Protein AF-A0A7C4WUA8-F1 (afdb_monomer)

Sequence (93 aa):
MKLEPADKELKSLITKLLTNYRLFFSKDGVLNSEGRKLFENIARIVLREHPERKEIISKVRKKPTIDNIIKVATIYVDEDEVYELLNSNYKEF

Nearest PDB structures (foldseek):
  1utu-assembly1_A  TM=2.932E-01  e=5.972E+00  Homo sapiens

Radius of gyration: 12.6 Å; Cα contacts (8 Å, |Δi|>4): 80; chains: 1; bounding box: 33×25×35 Å

Mean predicted aligned error: 4.25 Å

Foldseek 3Di:
DDDDPLLVVLLVLLLVCQLPVVVQADPQQAGDPVVVVSLVVNVVSCCVVPVVCVVLSVVCVVTVGNVSSLVVNCVSDPNVVSVCSNPDPDDDD

Structure (mmCIF, N/CA/C/O backbone):
data_AF-A0A7C4WUA8-F1
#
_entry.id   AF-A0A7C4WUA8-F1
#
loop_
_atom_site.group_PDB
_atom_site.id
_atom_site.type_symbol
_atom_site.label_atom_id
_atom_site.label_alt_id
_atom_site.label_comp_id
_atom_site.label_asym_id
_atom_site.label_entity_id
_atom_site.label_seq_id
_atom_site.pdbx_PDB_ins_code
_atom_site.Cartn_x
_atom_site.Cartn_y
_atom_site.Cartn_z
_atom_site.occupancy
_atom_site.B_iso_or_equiv
_atom_site.auth_seq_id
_atom_site.auth_comp_id
_atom_site.auth_asym_id
_atom_site.auth_atom_id
_atom_site.pdbx_PDB_model_num
ATOM 1 N N . MET A 1 1 ? 19.780 -10.562 -8.484 1.00 44.94 1 MET A N 1
ATOM 2 C CA . MET A 1 1 ? 19.119 -9.510 -9.286 1.00 44.94 1 MET A CA 1
ATOM 3 C C . MET A 1 1 ? 19.126 -8.228 -8.462 1.00 44.94 1 MET A C 1
ATOM 5 O O . MET A 1 1 ? 18.747 -8.291 -7.300 1.00 44.94 1 MET A O 1
ATOM 9 N N . LYS A 1 2 ? 19.671 -7.114 -8.968 1.00 55.00 2 LYS A N 1
ATOM 10 C CA . LYS A 1 2 ? 19.630 -5.831 -8.242 1.00 55.00 2 LYS A CA 1
ATOM 11 C C . LYS A 1 2 ? 18.242 -5.224 -8.470 1.00 55.00 2 LYS A C 1
ATOM 13 O O . LYS A 1 2 ? 17.853 -5.095 -9.620 1.00 55.00 2 LYS A O 1
ATOM 18 N N . LEU A 1 3 ? 17.511 -4.911 -7.400 1.00 61.66 3 LEU A N 1
ATOM 19 C CA . LEU A 1 3 ? 16.273 -4.129 -7.495 1.00 61.66 3 LEU A CA 1
ATOM 20 C C . LEU A 1 3 ? 16.614 -2.681 -7.859 1.00 61.66 3 LEU A C 1
ATOM 22 O O . LEU A 1 3 ? 17.564 -2.124 -7.287 1.00 61.66 3 LEU A O 1
ATOM 26 N N . GLU A 1 4 ? 15.832 -2.087 -8.759 1.00 82.00 4 GLU A N 1
ATOM 27 C CA . GLU A 1 4 ? 15.936 -0.668 -9.087 1.00 82.00 4 GLU A CA 1
ATOM 28 C C . GLU A 1 4 ? 15.625 0.194 -7.845 1.00 82.00 4 GLU A C 1
ATOM 30 O O . GLU A 1 4 ? 14.908 -0.248 -6.938 1.00 82.00 4 GLU A O 1
ATOM 35 N N . PRO A 1 5 ? 16.168 1.422 -7.738 1.00 83.06 5 PRO A N 1
ATOM 36 C CA . PRO A 1 5 ? 15.943 2.284 -6.576 1.00 83.06 5 PRO A CA 1
ATOM 37 C C . PRO A 1 5 ? 14.458 2.518 -6.260 1.00 83.06 5 PRO A C 1
ATOM 39 O O . PRO A 1 5 ? 14.080 2.504 -5.088 1.00 83.06 5 PRO A O 1
ATOM 42 N N . ALA A 1 6 ? 13.621 2.667 -7.292 1.00 86.44 6 ALA A N 1
ATOM 43 C CA . ALA A 1 6 ? 12.180 2.858 -7.144 1.00 86.44 6 ALA A CA 1
ATOM 44 C C . ALA A 1 6 ? 11.484 1.620 -6.555 1.00 86.44 6 ALA A C 1
ATOM 46 O O . ALA A 1 6 ? 10.642 1.763 -5.671 1.00 86.44 6 ALA A O 1
ATOM 47 N N . ASP A 1 7 ? 11.884 0.414 -6.965 1.00 86.50 7 ASP A N 1
ATOM 48 C CA . ASP A 1 7 ? 11.324 -0.838 -6.441 1.00 86.50 7 ASP A CA 1
ATOM 49 C C . ASP A 1 7 ? 11.677 -1.038 -4.966 1.00 86.50 7 ASP A C 1
ATOM 51 O O . ASP A 1 7 ? 10.846 -1.469 -4.166 1.00 86.50 7 ASP A O 1
ATOM 55 N N . LYS A 1 8 ? 12.906 -0.675 -4.573 1.00 90.25 8 LYS A N 1
ATOM 56 C CA . LYS A 1 8 ? 13.331 -0.710 -3.165 1.00 90.25 8 LYS A CA 1
ATOM 57 C C . LYS A 1 8 ? 12.537 0.269 -2.309 1.00 90.25 8 LYS A C 1
ATOM 59 O O . LYS A 1 8 ? 12.120 -0.085 -1.206 1.00 90.25 8 LYS A O 1
ATOM 64 N N . GLU A 1 9 ? 12.343 1.492 -2.799 1.00 93.81 9 GLU A N 1
ATOM 65 C CA . GLU A 1 9 ? 11.541 2.505 -2.111 1.00 93.81 9 GLU A CA 1
ATOM 66 C C . GLU A 1 9 ? 10.089 2.037 -1.966 1.00 93.81 9 GLU A C 1
ATOM 68 O O . GLU A 1 9 ? 9.522 2.080 -0.874 1.00 93.81 9 GLU A O 1
ATOM 73 N N . LEU A 1 10 ? 9.512 1.509 -3.044 1.00 94.38 10 LEU A N 1
ATOM 74 C CA . LEU A 1 10 ? 8.152 0.998 -3.067 1.00 94.38 10 LEU A CA 1
ATOM 75 C C . LEU A 1 10 ? 7.954 -0.162 -2.087 1.00 94.38 10 LEU A C 1
ATOM 77 O O . LEU A 1 10 ? 7.025 -0.117 -1.276 1.00 94.38 10 LEU A O 1
A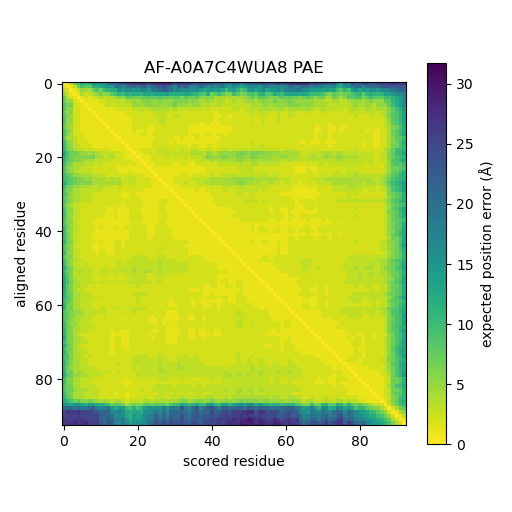TOM 81 N N . LYS A 1 11 ? 8.856 -1.152 -2.104 1.00 93.88 11 LYS A N 1
ATOM 82 C CA . LYS A 1 11 ? 8.845 -2.265 -1.148 1.00 93.88 11 LYS A CA 1
ATOM 83 C C . LYS A 1 11 ? 8.929 -1.748 0.289 1.00 93.88 11 LYS A C 1
ATOM 85 O O . LYS A 1 11 ? 8.097 -2.121 1.106 1.00 93.88 11 LYS A O 1
ATOM 90 N N . SER A 1 12 ? 9.838 -0.816 0.582 1.00 94.75 12 SER A N 1
ATOM 91 C CA . SER A 1 12 ? 9.977 -0.208 1.916 1.00 94.75 12 SER A CA 1
ATOM 92 C C . SER A 1 12 ? 8.691 0.477 2.404 1.00 94.75 12 SER A C 1
ATOM 94 O O . SER A 1 12 ? 8.270 0.287 3.549 1.00 94.75 12 SER A O 1
ATOM 96 N N . LEU A 1 13 ? 8.014 1.237 1.537 1.00 96.50 13 LEU A N 1
ATOM 97 C CA . LEU A 1 13 ? 6.754 1.900 1.885 1.00 96.50 13 LEU A CA 1
ATOM 98 C C . LEU A 1 13 ? 5.613 0.899 2.121 1.00 96.50 13 LEU A C 1
ATOM 100 O O . LEU A 1 13 ? 4.830 1.086 3.056 1.00 96.50 13 LEU A O 1
ATOM 104 N N . ILE A 1 14 ? 5.526 -0.157 1.306 1.00 96.00 14 ILE A N 1
ATOM 105 C CA . ILE A 1 14 ? 4.543 -1.239 1.466 1.00 96.00 14 ILE A CA 1
ATOM 106 C C . ILE A 1 14 ? 4.792 -1.986 2.779 1.00 96.00 14 ILE A C 1
ATOM 108 O O . ILE A 1 14 ? 3.871 -2.119 3.583 1.00 96.00 14 ILE A O 1
ATOM 112 N N . THR A 1 15 ? 6.036 -2.389 3.044 1.00 95.19 15 THR A N 1
ATOM 113 C CA . THR A 1 15 ? 6.458 -3.006 4.307 1.00 95.19 15 THR A CA 1
ATOM 114 C C . THR A 1 15 ? 6.048 -2.139 5.493 1.00 95.19 15 THR A C 1
ATOM 116 O O . THR A 1 15 ? 5.337 -2.607 6.378 1.00 95.19 15 THR A O 1
ATOM 119 N N . LYS A 1 16 ? 6.386 -0.842 5.479 1.00 95.00 16 LYS A N 1
ATOM 120 C CA . LYS A 1 16 ? 6.006 0.095 6.546 1.00 95.00 16 LYS A CA 1
ATOM 121 C C . LYS A 1 16 ? 4.495 0.131 6.785 1.00 95.00 16 LYS A C 1
ATOM 123 O O . LYS A 1 16 ? 4.071 0.133 7.944 1.00 95.00 16 LYS A O 1
ATOM 128 N N . LEU A 1 17 ? 3.704 0.183 5.711 1.00 95.31 17 LEU A N 1
ATOM 129 C CA . LEU A 1 17 ? 2.244 0.247 5.773 1.00 95.31 17 LEU A CA 1
ATOM 130 C C . LEU A 1 17 ? 1.638 -1.023 6.390 1.00 95.31 17 LEU A C 1
ATOM 132 O O . LEU A 1 17 ? 0.711 -0.918 7.191 1.00 95.31 17 LEU A O 1
ATOM 136 N N . LEU A 1 18 ? 2.156 -2.198 6.023 1.00 94.75 18 LEU A N 1
ATOM 137 C CA . LEU A 1 18 ? 1.622 -3.497 6.441 1.00 94.75 18 LEU A CA 1
ATOM 138 C C . LEU A 1 18 ? 2.089 -3.910 7.843 1.00 94.75 18 LEU A C 1
ATOM 140 O O . LEU A 1 18 ? 1.255 -4.278 8.665 1.00 94.75 18 LEU A O 1
ATOM 144 N N . THR A 1 19 ? 3.379 -3.759 8.161 1.00 92.06 19 THR A N 1
ATOM 145 C CA . THR A 1 19 ? 3.933 -4.071 9.494 1.00 92.06 19 THR A CA 1
ATOM 146 C C . THR A 1 19 ? 3.228 -3.296 10.604 1.00 92.06 19 THR A C 1
ATOM 148 O O . THR A 1 19 ? 3.001 -3.812 11.693 1.00 92.06 19 THR A O 1
ATOM 151 N N . ASN A 1 20 ? 2.840 -2.051 10.324 1.00 88.00 20 ASN A N 1
ATOM 152 C CA . ASN A 1 20 ? 2.176 -1.174 11.283 1.00 88.00 20 ASN A CA 1
ATOM 153 C C . ASN A 1 20 ? 0.706 -0.947 10.916 1.00 88.00 20 AS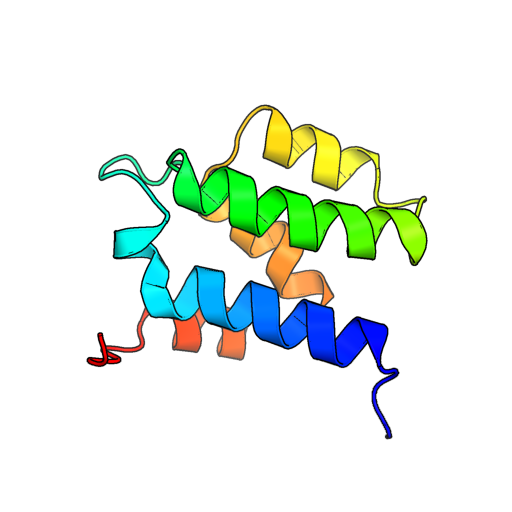N A C 1
ATOM 155 O O . ASN A 1 20 ? 0.185 0.149 11.130 1.00 88.00 20 ASN A O 1
ATOM 159 N N . TYR A 1 21 ? 0.012 -1.939 10.345 1.00 89.44 21 TYR A N 1
ATOM 160 C CA . TYR A 1 21 ? -1.335 -1.705 9.809 1.00 89.44 21 TYR A CA 1
ATOM 161 C C . TYR A 1 21 ? -2.303 -1.138 10.866 1.00 89.44 21 TYR A C 1
ATOM 163 O O . TYR A 1 21 ? -3.123 -0.280 10.559 1.00 89.44 21 TYR A O 1
ATOM 171 N N . ARG A 1 22 ? -2.167 -1.504 12.147 1.00 90.25 22 ARG A N 1
ATOM 172 C CA . ARG A 1 22 ? -3.002 -0.939 13.228 1.00 90.25 22 ARG A CA 1
ATOM 173 C C . ARG A 1 22 ? -2.844 0.579 13.412 1.00 90.25 22 ARG A C 1
ATOM 175 O O . ARG A 1 22 ? -3.750 1.210 13.943 1.00 90.25 22 ARG A O 1
ATOM 182 N N . LEU A 1 23 ? -1.719 1.160 12.984 1.00 93.38 23 LEU A N 1
ATOM 183 C CA . LEU A 1 23 ? -1.476 2.607 12.990 1.00 93.38 23 LEU A CA 1
ATOM 184 C C . LEU A 1 23 ? -2.091 3.302 11.769 1.00 93.38 23 LEU A C 1
ATOM 186 O O . LEU A 1 23 ? -2.488 4.462 11.853 1.00 93.38 23 LEU A O 1
ATOM 190 N N . PHE A 1 24 ? -2.155 2.614 10.630 1.00 96.31 24 PHE A N 1
ATOM 191 C CA . PHE A 1 24 ? -2.537 3.200 9.342 1.00 96.31 24 PHE A CA 1
ATOM 192 C C . PHE A 1 24 ? -3.970 2.882 8.912 1.00 96.31 24 PHE A C 1
ATOM 194 O O . PHE A 1 24 ? -4.507 3.544 8.022 1.00 96.31 24 PHE A O 1
ATOM 201 N N . PHE A 1 25 ? -4.607 1.906 9.551 1.00 95.88 25 PHE A N 1
ATOM 202 C CA . PHE A 1 25 ? -5.974 1.489 9.284 1.00 95.88 25 PHE A CA 1
ATOM 203 C C . PHE A 1 25 ? -6.866 1.766 10.496 1.00 95.88 25 PHE A C 1
ATOM 205 O O . PHE A 1 25 ? -6.442 1.688 11.648 1.00 95.88 25 PHE A O 1
ATOM 212 N N . SER A 1 26 ? -8.123 2.113 10.235 1.00 95.25 26 SER A N 1
ATOM 213 C CA . SER A 1 26 ? -9.164 2.148 11.256 1.00 95.25 26 SER A CA 1
ATOM 214 C C . SER A 1 26 ? -9.488 0.734 11.744 1.00 95.25 26 SER A C 1
ATOM 216 O O . SER A 1 26 ? -9.103 -0.265 11.131 1.00 95.25 26 SER A O 1
ATOM 218 N N . LYS A 1 27 ? -10.270 0.645 12.825 1.00 92.38 27 LYS A N 1
ATOM 219 C CA . LYS A 1 27 ? -10.810 -0.633 13.318 1.00 92.38 27 LYS A CA 1
ATOM 220 C C . LYS A 1 27 ? -11.643 -1.375 12.263 1.00 92.38 27 LYS A C 1
ATOM 222 O O . LYS A 1 27 ? -11.702 -2.596 12.307 1.00 92.38 27 LYS A O 1
ATOM 227 N N . ASP A 1 28 ? -12.211 -0.651 11.300 1.00 94.06 28 ASP A N 1
ATOM 228 C CA . ASP A 1 28 ? -13.004 -1.204 10.193 1.00 94.06 28 ASP A CA 1
ATOM 229 C C . ASP A 1 28 ? -12.143 -1.658 8.998 1.00 94.06 28 ASP A C 1
ATOM 231 O O . ASP A 1 28 ? -12.669 -1.986 7.935 1.00 94.06 28 ASP A O 1
ATOM 235 N N . GLY A 1 29 ? -10.811 -1.634 9.127 1.00 94.19 29 GLY A N 1
ATOM 236 C CA . GLY A 1 29 ? -9.895 -2.098 8.084 1.00 94.19 29 GLY A CA 1
ATOM 237 C C . GLY A 1 29 ? -9.780 -1.153 6.885 1.00 94.19 29 GLY A C 1
ATOM 238 O O . GLY A 1 29 ? -9.455 -1.598 5.785 1.00 94.19 29 GLY A O 1
ATOM 239 N N . VAL A 1 30 ? -10.033 0.147 7.072 1.00 97.75 30 VAL A N 1
ATOM 240 C CA . VAL A 1 30 ? -9.919 1.191 6.034 1.00 97.75 30 VAL A CA 1
ATOM 241 C C . VAL A 1 30 ? -8.776 2.144 6.376 1.00 97.75 30 VAL A C 1
ATOM 243 O O . VAL A 1 30 ? -8.635 2.518 7.536 1.00 97.75 30 VAL A O 1
ATOM 246 N N . LEU A 1 31 ? -7.980 2.587 5.395 1.00 98.00 31 LEU A N 1
ATOM 247 C CA . LEU A 1 31 ? -6.914 3.564 5.646 1.00 98.00 31 LEU A CA 1
ATOM 248 C C . LEU A 1 31 ? -7.454 4.826 6.337 1.00 98.00 31 LEU A C 1
ATOM 250 O O . LEU A 1 31 ? -8.373 5.491 5.837 1.00 98.00 31 LEU A O 1
ATOM 254 N N . ASN A 1 32 ? -6.815 5.183 7.449 1.00 97.62 32 ASN A N 1
ATOM 255 C CA . ASN A 1 32 ? -7.015 6.457 8.127 1.00 97.62 32 ASN A CA 1
ATOM 256 C C . ASN A 1 32 ? -6.247 7.585 7.407 1.00 97.62 32 ASN A C 1
ATOM 258 O O . ASN A 1 32 ? -5.703 7.397 6.316 1.00 97.62 32 ASN A O 1
ATOM 262 N N . SER A 1 33 ? -6.214 8.784 7.989 1.00 97.38 33 SER A N 1
ATOM 263 C CA . SER A 1 33 ? -5.527 9.938 7.398 1.00 97.38 33 SER A CA 1
ATOM 264 C C . SER A 1 33 ? -4.030 9.700 7.166 1.00 97.38 33 SER A C 1
ATOM 266 O O . SER A 1 33 ? -3.527 10.037 6.096 1.00 97.38 33 SER A O 1
ATOM 268 N N . GLU A 1 34 ? -3.327 9.084 8.118 1.00 96.88 34 GLU A N 1
ATOM 269 C CA . GLU A 1 34 ? -1.893 8.793 7.992 1.00 96.88 34 GLU A CA 1
ATOM 270 C C . GLU A 1 34 ? -1.633 7.664 6.993 1.00 96.88 34 GLU A C 1
ATOM 272 O O . GLU A 1 34 ? -0.745 7.774 6.146 1.00 96.88 34 GLU A O 1
ATOM 277 N N . GLY A 1 35 ? -2.467 6.623 7.011 1.00 97.50 35 GLY A N 1
ATOM 278 C CA . GLY A 1 35 ? -2.412 5.543 6.032 1.00 97.50 35 GLY A CA 1
ATOM 279 C C . GLY A 1 35 ? -2.634 6.043 4.607 1.00 97.50 35 GLY A C 1
ATOM 280 O O . GLY A 1 35 ? -1.915 5.644 3.694 1.00 97.50 35 GLY A O 1
ATOM 281 N N . ARG A 1 36 ? -3.570 6.981 4.404 1.00 98.00 36 ARG A N 1
ATOM 282 C CA . ARG A 1 36 ? -3.807 7.618 3.098 1.00 98.00 36 ARG A CA 1
ATOM 283 C C . ARG A 1 36 ? -2.605 8.427 2.628 1.00 98.00 36 ARG A C 1
ATOM 285 O O . ARG A 1 36 ? -2.240 8.309 1.465 1.00 98.00 36 ARG A O 1
ATOM 292 N N . LYS A 1 37 ? -1.958 9.199 3.507 1.00 98.06 37 LYS A N 1
ATOM 293 C CA . LYS A 1 37 ? -0.724 9.926 3.156 1.00 98.06 37 LYS A CA 1
ATOM 294 C C . LYS A 1 37 ? 0.378 8.965 2.705 1.00 98.06 37 LYS A C 1
ATOM 296 O O . LYS A 1 37 ? 1.015 9.207 1.683 1.00 98.06 37 LYS A O 1
ATOM 301 N N . LEU A 1 38 ? 0.573 7.866 3.437 1.00 97.75 38 LEU A N 1
ATOM 302 C CA . LEU A 1 38 ? 1.562 6.848 3.084 1.00 97.75 38 LEU A CA 1
ATOM 303 C C . LEU A 1 38 ? 1.221 6.169 1.748 1.00 97.75 38 LEU A C 1
ATOM 305 O O . LEU A 1 38 ? 2.088 6.034 0.885 1.00 97.75 38 LEU A O 1
ATOM 309 N N . PHE A 1 39 ? -0.050 5.821 1.538 1.00 98.06 39 PHE A N 1
ATOM 310 C CA . PHE A 1 39 ? -0.517 5.250 0.279 1.00 98.06 39 PHE A CA 1
ATOM 311 C C . PHE A 1 39 ? -0.366 6.212 -0.906 1.00 98.06 39 PHE A C 1
ATOM 313 O O . PHE A 1 39 ? -0.048 5.767 -2.001 1.00 98.06 39 PHE A O 1
ATOM 320 N N . GLU A 1 40 ? -0.528 7.523 -0.726 1.00 98.19 40 GLU A N 1
ATOM 321 C CA . GLU A 1 40 ? -0.305 8.481 -1.815 1.00 98.19 40 GLU A CA 1
ATOM 322 C C . GLU A 1 40 ? 1.165 8.548 -2.259 1.00 98.19 40 GLU A C 1
ATOM 324 O O . GLU A 1 40 ? 1.438 8.748 -3.444 1.00 98.19 40 GLU A O 1
ATOM 329 N N . ASN A 1 41 ? 2.120 8.305 -1.355 1.00 97.94 41 ASN A N 1
ATOM 330 C CA . ASN A 1 41 ? 3.530 8.171 -1.734 1.00 97.94 41 ASN A CA 1
ATOM 331 C C . ASN A 1 41 ? 3.769 6.897 -2.558 1.00 97.94 41 ASN A C 1
ATOM 333 O O . ASN A 1 41 ? 4.406 6.967 -3.607 1.00 97.94 41 ASN A O 1
ATOM 337 N N . ILE A 1 42 ? 3.177 5.771 -2.141 1.00 97.38 42 ILE A N 1
ATOM 338 C CA . ILE A 1 42 ? 3.170 4.512 -2.906 1.00 97.38 42 ILE A CA 1
ATOM 339 C C . ILE A 1 42 ? 2.567 4.749 -4.296 1.00 97.38 42 ILE A C 1
ATOM 341 O O . ILE A 1 42 ? 3.205 4.484 -5.310 1.00 97.38 42 ILE A O 1
ATOM 345 N N . ALA A 1 43 ? 1.365 5.323 -4.355 1.00 97.50 43 ALA A N 1
ATOM 346 C CA . ALA A 1 43 ? 0.650 5.607 -5.590 1.00 97.50 43 ALA A CA 1
ATOM 347 C C . ALA A 1 43 ? 1.450 6.517 -6.529 1.00 97.50 43 ALA A C 1
ATOM 349 O O . ALA A 1 43 ? 1.432 6.304 -7.738 1.00 97.50 43 ALA A O 1
ATOM 350 N N . ARG A 1 44 ? 2.167 7.518 -6.004 1.00 97.56 44 ARG A N 1
ATOM 351 C CA . ARG A 1 44 ? 3.012 8.401 -6.820 1.00 97.56 44 ARG A CA 1
ATOM 352 C C . ARG A 1 44 ? 4.125 7.625 -7.521 1.00 97.56 44 ARG A C 1
ATOM 354 O O . ARG A 1 44 ? 4.329 7.846 -8.710 1.00 97.56 44 ARG A O 1
ATOM 361 N N . ILE A 1 45 ? 4.813 6.732 -6.809 1.00 96.50 45 ILE A N 1
ATOM 362 C CA . ILE A 1 45 ? 5.880 5.902 -7.387 1.00 96.50 45 ILE A CA 1
ATOM 363 C C . ILE A 1 45 ? 5.275 4.933 -8.400 1.00 96.50 45 ILE A C 1
ATOM 365 O O . ILE A 1 45 ? 5.691 4.921 -9.553 1.00 96.50 45 ILE A O 1
ATOM 369 N N . VAL A 1 46 ? 4.219 4.210 -8.011 1.00 95.81 46 VAL A N 1
ATOM 370 C CA . VAL A 1 46 ? 3.529 3.259 -8.892 1.00 95.81 46 VAL A CA 1
ATOM 371 C C . VAL A 1 46 ? 3.094 3.920 -10.196 1.00 95.81 46 VAL A C 1
ATOM 373 O O . VAL A 1 46 ? 3.358 3.380 -11.255 1.00 95.81 46 VAL A O 1
ATOM 376 N N . LEU A 1 47 ? 2.458 5.091 -10.159 1.00 96.19 47 LEU A N 1
ATOM 377 C CA . LEU A 1 47 ? 1.969 5.745 -11.378 1.00 96.19 47 LEU A CA 1
ATOM 378 C C . LEU A 1 47 ? 3.075 6.381 -12.224 1.00 96.19 47 LEU A C 1
ATOM 380 O O . LEU A 1 47 ? 2.851 6.615 -13.410 1.00 96.19 47 LEU A O 1
ATOM 384 N N . ARG A 1 48 ? 4.228 6.692 -11.622 1.00 95.69 48 ARG A N 1
ATOM 385 C CA . ARG A 1 48 ? 5.397 7.212 -12.336 1.00 95.69 48 ARG A CA 1
ATOM 386 C C . ARG A 1 48 ? 6.099 6.102 -13.113 1.00 95.69 48 ARG A C 1
ATOM 388 O O . ARG A 1 48 ? 6.390 6.302 -14.284 1.00 95.69 48 ARG A O 1
ATOM 395 N N . GLU A 1 49 ? 6.331 4.959 -12.470 1.00 93.81 49 GLU A N 1
ATOM 396 C CA . GLU A 1 49 ? 7.032 3.819 -13.081 1.00 93.81 49 GLU A CA 1
ATOM 397 C C . GLU A 1 49 ? 6.098 2.938 -13.929 1.00 93.81 49 GLU A C 1
ATOM 399 O O . GLU A 1 49 ? 6.504 2.372 -14.937 1.00 93.81 49 GLU A O 1
ATOM 404 N N . HIS A 1 50 ? 4.829 2.841 -13.527 1.00 93.94 50 HIS A N 1
ATOM 405 C CA . HIS A 1 50 ? 3.823 1.934 -14.082 1.00 93.94 50 HIS A CA 1
ATOM 406 C C . HIS A 1 50 ? 2.481 2.655 -14.307 1.00 93.94 50 HIS A C 1
ATOM 408 O O . HIS A 1 50 ? 1.489 2.387 -13.608 1.00 93.94 50 HIS A O 1
ATOM 414 N N . PRO A 1 51 ? 2.403 3.602 -15.261 1.00 95.69 51 PRO A N 1
ATOM 415 C CA . PRO A 1 51 ? 1.181 4.360 -15.532 1.00 95.69 51 PRO A CA 1
ATOM 416 C C . PRO A 1 51 ? -0.018 3.471 -15.911 1.00 95.69 51 PRO A C 1
ATOM 418 O O . PRO A 1 51 ? -1.166 3.849 -15.659 1.00 95.69 51 PRO A O 1
ATOM 421 N N . GLU A 1 52 ? 0.215 2.268 -16.443 1.00 96.31 52 GLU A N 1
ATOM 422 C CA . GLU A 1 52 ? -0.806 1.255 -16.730 1.00 96.31 52 GLU A CA 1
ATOM 423 C C . GLU A 1 52 ? -1.570 0.797 -15.475 1.00 96.31 52 GLU A C 1
ATOM 425 O O . GLU A 1 52 ? -2.727 0.385 -15.554 1.00 96.31 52 GLU A O 1
ATOM 430 N N . ARG A 1 53 ? -0.983 0.958 -14.282 1.00 95.94 53 ARG A N 1
ATOM 431 C CA . ARG A 1 53 ? -1.603 0.606 -12.992 1.00 95.94 53 ARG A CA 1
ATOM 432 C C . ARG A 1 53 ? -2.544 1.689 -12.455 1.00 95.94 53 ARG A C 1
ATOM 434 O O . ARG A 1 53 ? -3.063 1.581 -11.340 1.00 95.94 53 ARG A O 1
ATOM 441 N N . LYS A 1 54 ? -2.837 2.730 -13.239 1.00 97.25 54 LYS A N 1
ATOM 442 C CA . LYS A 1 54 ? -3.769 3.808 -12.867 1.00 97.25 54 LYS A CA 1
ATOM 443 C C . LYS A 1 54 ? -5.126 3.309 -12.391 1.00 97.25 54 LYS A C 1
ATOM 445 O O . LYS A 1 54 ? -5.688 3.875 -11.447 1.00 97.25 54 LYS A O 1
ATOM 450 N N . GLU A 1 55 ? -5.659 2.269 -13.022 1.00 96.88 55 GLU A N 1
ATOM 451 C CA . GLU A 1 55 ? -6.980 1.754 -12.677 1.00 96.88 55 GLU A CA 1
ATOM 452 C C . GLU A 1 55 ? -7.002 1.143 -11.270 1.00 96.88 55 GLU A C 1
ATOM 454 O O . GLU A 1 55 ? -7.871 1.495 -10.467 1.00 96.88 55 GLU A O 1
ATOM 459 N N . ILE A 1 56 ? -6.025 0.292 -10.932 1.00 96.38 56 ILE A N 1
ATOM 460 C CA . ILE A 1 56 ? -5.960 -0.334 -9.606 1.00 96.38 56 ILE A CA 1
ATOM 461 C C . ILE A 1 56 ? -5.721 0.712 -8.513 1.00 96.38 56 ILE A C 1
ATOM 463 O O . ILE A 1 56 ? -6.452 0.728 -7.525 1.00 96.38 56 ILE A O 1
ATOM 467 N N . ILE A 1 57 ? -4.818 1.673 -8.728 1.00 97.75 57 ILE A N 1
ATOM 468 C CA . ILE A 1 57 ? -4.586 2.770 -7.775 1.00 97.75 57 ILE A CA 1
ATOM 469 C C . ILE A 1 57 ? -5.859 3.601 -7.562 1.00 97.75 57 ILE A C 1
ATOM 471 O O . ILE A 1 57 ? -6.207 3.938 -6.429 1.00 97.75 57 ILE A O 1
ATOM 475 N N . SER A 1 58 ? -6.607 3.890 -8.629 1.00 97.75 58 SER A N 1
ATOM 476 C CA . SER A 1 58 ? -7.873 4.629 -8.532 1.00 97.75 58 SER A CA 1
ATOM 477 C C . SER A 1 58 ? -8.942 3.854 -7.757 1.00 97.75 58 SER A C 1
ATOM 479 O O . SER A 1 58 ? -9.702 4.456 -6.995 1.00 97.75 58 SER A O 1
ATOM 481 N N . LYS A 1 59 ? -8.994 2.525 -7.914 1.00 97.19 59 LYS A N 1
ATOM 482 C CA . LYS A 1 59 ? -9.886 1.653 -7.134 1.00 97.19 59 LYS A CA 1
ATOM 483 C C . LYS A 1 59 ? -9.548 1.712 -5.644 1.00 97.19 59 LYS A C 1
ATOM 485 O O . LYS A 1 59 ? -10.455 1.915 -4.836 1.00 97.19 59 LYS A O 1
ATOM 490 N N . VAL A 1 60 ? -8.266 1.626 -5.283 1.00 97.50 60 VAL A N 1
ATOM 491 C CA . VAL A 1 60 ? -7.835 1.720 -3.879 1.00 97.50 60 VAL A CA 1
ATOM 492 C C . VAL A 1 60 ? -8.127 3.101 -3.292 1.00 97.50 60 VAL A C 1
ATOM 494 O O . VAL A 1 60 ? -8.684 3.179 -2.205 1.00 97.50 60 VAL A O 1
ATOM 497 N N . ARG A 1 61 ? -7.868 4.202 -4.013 1.00 97.44 61 ARG A N 1
ATOM 498 C CA . ARG A 1 61 ? -8.200 5.561 -3.530 1.00 97.44 61 ARG A CA 1
ATOM 499 C C . ARG A 1 61 ? -9.676 5.717 -3.154 1.00 97.44 61 ARG A C 1
ATOM 501 O O . ARG A 1 61 ? -9.994 6.343 -2.141 1.00 97.44 61 ARG A O 1
ATOM 508 N N . LYS A 1 62 ? -10.572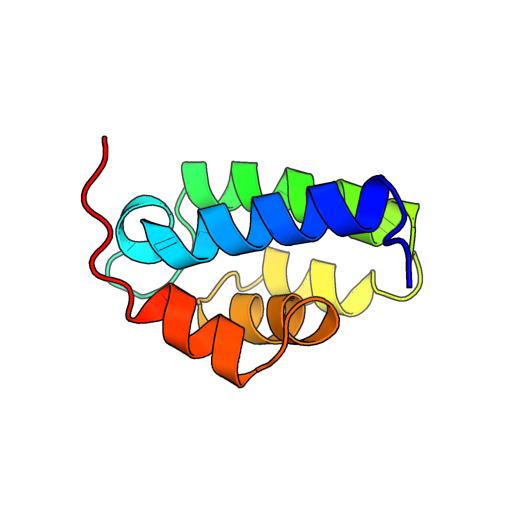 5.135 -3.961 1.00 97.62 62 LYS A N 1
ATOM 509 C CA . LYS A 1 62 ? -12.023 5.142 -3.717 1.00 97.62 62 LYS A CA 1
ATOM 510 C C . LYS A 1 62 ? -12.418 4.238 -2.548 1.00 97.62 62 LYS A C 1
ATOM 512 O O . LYS A 1 62 ? -13.289 4.610 -1.768 1.00 97.62 62 LYS A O 1
ATOM 517 N N . LYS A 1 63 ? -11.785 3.068 -2.421 1.00 97.56 63 LYS A N 1
ATOM 518 C CA . LYS A 1 63 ? -12.067 2.075 -1.375 1.00 97.56 63 LYS A CA 1
ATOM 519 C C . LYS A 1 63 ? -10.755 1.548 -0.772 1.00 97.56 63 LYS A C 1
ATOM 521 O O . LYS A 1 63 ? -10.301 0.473 -1.169 1.00 97.56 63 LYS A O 1
ATOM 526 N N . PRO A 1 64 ? -10.137 2.273 0.175 1.00 97.31 64 PRO A N 1
ATOM 527 C CA . PRO A 1 64 ? -8.808 1.936 0.678 1.00 97.31 64 PRO A CA 1
ATOM 528 C C . PRO A 1 64 ? -8.890 0.931 1.829 1.00 97.31 64 PRO A C 1
ATOM 530 O O . PRO A 1 64 ? -8.480 1.216 2.951 1.00 97.31 64 PRO A O 1
ATOM 533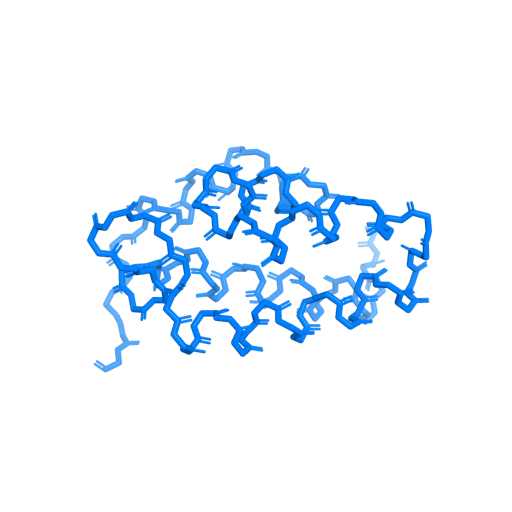 N N . THR A 1 65 ? -9.493 -0.226 1.567 1.00 97.56 65 THR A N 1
ATOM 534 C CA . THR A 1 65 ? -9.559 -1.331 2.527 1.00 97.56 65 THR A CA 1
ATOM 535 C C . THR A 1 65 ? -8.249 -2.104 2.548 1.00 97.56 65 THR A C 1
ATOM 537 O O . THR A 1 65 ? -7.520 -2.112 1.554 1.00 97.56 65 THR A O 1
ATOM 540 N N . ILE A 1 66 ? -7.977 -2.803 3.647 1.00 95.44 66 ILE A N 1
ATOM 541 C CA . ILE A 1 66 ? -6.811 -3.684 3.777 1.00 95.44 66 ILE A CA 1
ATOM 542 C C . ILE A 1 66 ? -6.726 -4.696 2.627 1.00 95.44 66 ILE A C 1
ATOM 544 O O . ILE A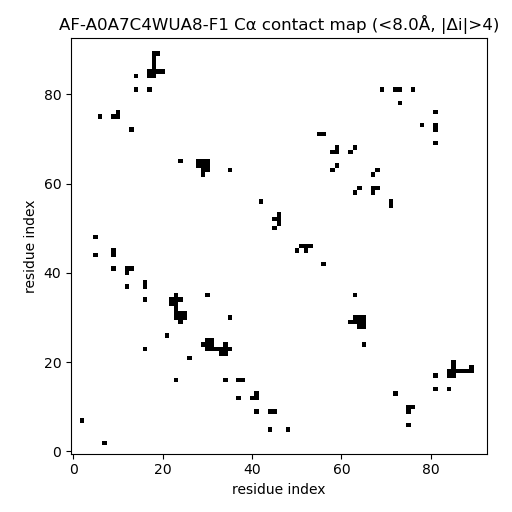 1 66 ? -5.679 -4.799 1.999 1.00 95.44 66 ILE A O 1
ATOM 548 N N . ASP A 1 67 ? -7.846 -5.299 2.220 1.00 95.56 67 ASP A N 1
ATOM 549 C CA . ASP A 1 67 ? -7.888 -6.228 1.080 1.00 95.56 67 ASP A CA 1
ATOM 550 C C . ASP A 1 67 ? -7.454 -5.578 -0.239 1.00 95.56 67 ASP A C 1
ATOM 552 O O . ASP A 1 67 ? -6.780 -6.184 -1.069 1.00 95.56 67 ASP A O 1
ATOM 556 N N . ASN A 1 68 ? -7.853 -4.324 -0.462 1.00 97.25 68 ASN A N 1
ATOM 557 C CA . ASN A 1 68 ? -7.493 -3.590 -1.669 1.00 97.25 68 ASN A CA 1
ATOM 558 C C . ASN A 1 68 ? -6.029 -3.134 -1.639 1.00 97.25 68 ASN A C 1
ATOM 560 O O . ASN A 1 68 ? -5.407 -3.038 -2.694 1.00 97.25 68 ASN A O 1
ATOM 564 N N . ILE A 1 69 ? -5.477 -2.889 -0.450 1.00 97.12 69 ILE A N 1
ATOM 565 C CA . ILE A 1 69 ? -4.052 -2.615 -0.263 1.00 97.12 69 ILE A CA 1
ATOM 566 C C . ILE A 1 69 ? -3.221 -3.879 -0.494 1.00 97.12 69 ILE A C 1
ATOM 568 O O . ILE A 1 69 ? -2.237 -3.803 -1.225 1.00 97.12 69 ILE A O 1
ATOM 572 N N . ILE A 1 70 ? -3.644 -5.035 0.030 1.00 95.94 70 ILE A N 1
ATOM 573 C CA . ILE A 1 70 ? -2.994 -6.335 -0.203 1.00 95.94 70 ILE A CA 1
ATOM 574 C C . ILE A 1 70 ? -2.884 -6.609 -1.705 1.00 95.94 70 ILE A C 1
ATOM 576 O O . ILE A 1 70 ? -1.795 -6.888 -2.185 1.00 95.94 70 ILE A O 1
ATOM 580 N N . LYS A 1 71 ? -3.958 -6.398 -2.476 1.00 95.38 71 LYS A N 1
ATOM 581 C CA . LYS A 1 71 ? -3.936 -6.565 -3.944 1.00 95.38 71 LYS A CA 1
ATOM 582 C C . LYS A 1 71 ? -2.908 -5.698 -4.670 1.00 95.38 71 LYS A C 1
ATOM 584 O O . LYS A 1 71 ? -2.493 -6.054 -5.765 1.00 95.38 71 LYS A O 1
ATOM 589 N N . VAL A 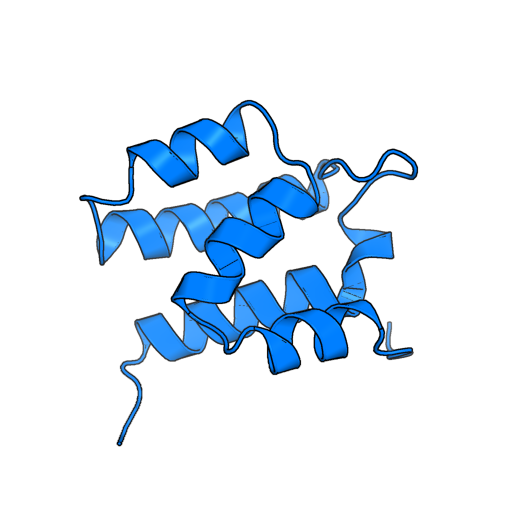1 72 ? -2.558 -4.530 -4.127 1.00 95.06 72 VAL A N 1
ATOM 590 C CA . VAL A 1 72 ? -1.480 -3.695 -4.681 1.00 95.06 72 VAL A CA 1
ATOM 591 C C . VAL A 1 72 ? -0.124 -4.193 -4.191 1.00 95.06 72 VAL A C 1
ATOM 593 O O . VAL A 1 72 ? 0.819 -4.242 -4.976 1.00 95.06 72 VAL A O 1
ATOM 596 N N . ALA A 1 73 ? -0.027 -4.568 -2.915 1.00 95.19 73 ALA A N 1
ATOM 597 C CA . ALA A 1 73 ? 1.199 -5.055 -2.298 1.00 95.19 73 ALA A CA 1
ATOM 598 C C . ALA A 1 73 ? 1.722 -6.332 -2.969 1.00 95.19 73 ALA A C 1
ATOM 600 O O . ALA A 1 73 ? 2.905 -6.391 -3.292 1.00 95.19 73 ALA A O 1
ATOM 601 N N . THR A 1 74 ? 0.840 -7.288 -3.275 1.00 95.44 74 THR A N 1
ATOM 602 C CA . THR A 1 74 ? 1.195 -8.580 -3.891 1.00 95.44 74 THR A CA 1
ATOM 603 C C . THR A 1 74 ? 1.745 -8.469 -5.313 1.00 95.44 74 THR A C 1
ATOM 605 O O . THR A 1 74 ? 2.220 -9.449 -5.874 1.00 95.44 74 THR A O 1
ATOM 608 N N . ILE A 1 75 ? 1.706 -7.280 -5.926 1.00 92.44 75 ILE A N 1
ATOM 609 C CA . ILE A 1 75 ? 2.339 -7.049 -7.230 1.00 92.44 75 ILE A CA 1
ATOM 610 C C . ILE A 1 75 ? 3.831 -6.699 -7.090 1.00 92.44 75 ILE A C 1
ATOM 612 O O . ILE A 1 75 ? 4.551 -6.678 -8.086 1.00 92.44 75 ILE A O 1
ATOM 616 N N . TYR A 1 76 ? 4.290 -6.369 -5.882 1.00 91.44 76 TYR A N 1
ATOM 617 C CA . TYR A 1 76 ? 5.655 -5.900 -5.608 1.00 91.44 76 TYR A CA 1
ATOM 618 C C . TYR A 1 76 ? 6.357 -6.681 -4.492 1.00 91.44 76 TYR A C 1
ATOM 620 O O . TYR A 1 76 ? 7.571 -6.571 -4.330 1.00 91.44 76 TYR A O 1
ATOM 628 N N . VAL A 1 77 ? 5.592 -7.426 -3.703 1.00 92.75 77 VAL A N 1
ATOM 629 C CA . VAL A 1 77 ? 6.036 -8.220 -2.561 1.00 92.75 77 VAL A CA 1
ATOM 630 C C . VAL A 1 77 ? 5.383 -9.590 -2.690 1.00 92.75 77 VAL A C 1
ATOM 632 O O . VAL A 1 77 ? 4.215 -9.661 -3.072 1.00 92.75 77 VAL A O 1
ATOM 635 N N . ASP A 1 78 ? 6.124 -10.657 -2.399 1.00 94.06 78 ASP A N 1
ATOM 636 C CA . ASP A 1 78 ? 5.585 -12.015 -2.449 1.00 94.06 78 ASP A CA 1
ATOM 637 C C . ASP A 1 78 ? 4.382 -12.153 -1.503 1.00 94.06 78 ASP A C 1
ATOM 639 O O . ASP A 1 78 ? 4.334 -11.538 -0.436 1.00 94.06 78 ASP A O 1
ATOM 643 N N . GLU A 1 79 ? 3.382 -12.938 -1.905 1.00 92.75 79 GLU A N 1
ATOM 644 C CA . GLU A 1 79 ? 2.117 -13.049 -1.169 1.00 92.75 79 GLU A CA 1
ATOM 645 C C . GLU A 1 79 ? 2.324 -13.548 0.269 1.00 92.75 79 GLU A C 1
ATOM 647 O O . GLU A 1 79 ? 1.784 -12.952 1.204 1.00 92.75 79 GLU A O 1
ATOM 652 N N . ASP A 1 80 ? 3.179 -14.555 0.460 1.00 94.06 80 ASP A N 1
ATOM 653 C CA . ASP A 1 80 ? 3.553 -15.056 1.787 1.00 94.06 80 ASP A CA 1
ATOM 654 C C . ASP A 1 80 ? 4.197 -13.951 2.644 1.00 94.06 80 ASP A C 1
ATOM 656 O O . ASP A 1 80 ? 3.801 -13.745 3.792 1.00 94.06 80 ASP A O 1
ATOM 660 N N . GLU A 1 81 ? 5.106 -13.158 2.063 1.00 94.44 81 GLU A N 1
ATOM 661 C CA . GLU A 1 81 ? 5.752 -12.029 2.747 1.00 94.44 81 GLU A CA 1
ATOM 662 C C . GLU A 1 81 ? 4.718 -10.955 3.142 1.00 94.44 81 GLU A C 1
ATOM 664 O O . GLU A 1 81 ? 4.777 -10.407 4.242 1.00 94.44 81 GLU A O 1
ATOM 669 N N . VAL A 1 82 ? 3.707 -10.677 2.310 1.00 94.81 82 VAL A N 1
ATOM 670 C CA . VAL A 1 82 ? 2.609 -9.751 2.660 1.00 94.81 82 VAL A CA 1
ATOM 671 C C . VAL A 1 82 ? 1.847 -10.224 3.902 1.00 94.81 82 VAL A C 1
ATOM 673 O O . VAL A 1 82 ? 1.558 -9.416 4.794 1.00 94.81 82 VAL A O 1
ATOM 676 N N . TYR A 1 83 ? 1.529 -11.516 3.989 1.00 92.12 83 TYR A N 1
ATOM 677 C CA . TYR A 1 83 ? 0.835 -12.079 5.148 1.00 92.12 83 TYR A CA 1
ATOM 678 C C . TYR A 1 83 ? 1.719 -12.122 6.397 1.00 92.12 83 TYR A C 1
ATOM 680 O O . TYR A 1 83 ? 1.227 -11.857 7.498 1.00 92.12 83 TYR A O 1
ATOM 688 N N . GLU A 1 84 ? 3.015 -12.392 6.255 1.00 92.62 84 GLU A N 1
ATOM 689 C CA . GLU A 1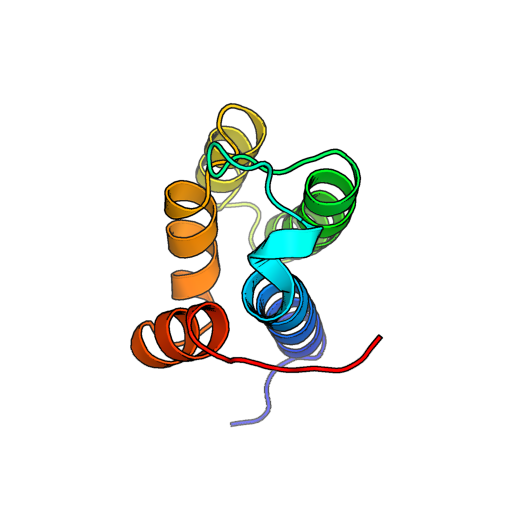 84 ? 3.977 -12.293 7.356 1.00 92.62 84 GLU A CA 1
ATOM 690 C C . GLU A 1 84 ? 4.038 -10.869 7.919 1.00 92.62 84 GLU A C 1
ATOM 692 O O . GLU A 1 84 ? 3.954 -10.681 9.134 1.00 92.62 84 GLU A O 1
ATOM 697 N N . LEU A 1 85 ? 4.092 -9.853 7.051 1.00 92.94 85 LEU A N 1
ATOM 698 C CA . LEU A 1 85 ? 4.124 -8.446 7.458 1.00 92.94 85 LEU A CA 1
ATOM 699 C C . LEU A 1 85 ? 2.882 -8.044 8.262 1.00 92.94 85 LEU A C 1
ATOM 701 O O . LEU A 1 85 ? 3.007 -7.343 9.264 1.00 92.94 85 LEU A O 1
ATOM 705 N N . LEU A 1 86 ? 1.696 -8.513 7.865 1.00 90.12 86 LEU A N 1
ATOM 706 C CA . LEU A 1 86 ? 0.438 -8.236 8.569 1.00 90.12 86 LEU A CA 1
ATOM 707 C C . LEU A 1 86 ? 0.338 -8.918 9.940 1.00 90.12 86 LEU A C 1
ATOM 709 O O . LEU A 1 86 ? -0.301 -8.384 10.850 1.00 90.12 86 LEU A O 1
ATOM 713 N N . ASN A 1 87 ? 0.953 -10.093 10.085 1.00 86.94 87 ASN A N 1
ATOM 714 C CA . ASN A 1 87 ? 0.953 -10.872 11.325 1.00 86.94 87 ASN A CA 1
ATOM 715 C C . ASN A 1 87 ? 2.152 -10.566 12.232 1.00 86.94 87 ASN A C 1
ATOM 717 O O . ASN A 1 87 ? 2.209 -11.038 13.370 1.00 86.94 87 ASN A O 1
ATOM 721 N N . SER A 1 88 ? 3.110 -9.773 11.752 1.00 79.88 88 SER A N 1
ATOM 722 C CA . SER A 1 88 ? 4.295 -9.409 12.514 1.00 79.88 88 SER A CA 1
ATOM 723 C C . SER A 1 88 ? 3.903 -8.546 13.727 1.00 79.88 88 SER A C 1
ATOM 725 O O . SER A 1 88 ? 3.366 -7.446 13.592 1.00 79.88 88 SER A O 1
ATOM 727 N N . ASN A 1 89 ? 4.204 -9.028 14.936 1.00 56.19 89 ASN A N 1
ATOM 728 C CA . ASN A 1 89 ? 4.084 -8.271 16.188 1.00 56.19 89 ASN A CA 1
ATOM 729 C C . ASN A 1 89 ? 5.294 -7.338 16.392 1.00 56.19 89 ASN A C 1
ATOM 731 O O . ASN A 1 89 ? 5.934 -7.377 17.446 1.00 56.19 89 ASN A O 1
ATOM 735 N N . TYR A 1 90 ? 5.656 -6.520 15.401 1.00 51.09 90 TYR A N 1
ATOM 736 C CA . TYR A 1 90 ? 6.775 -5.595 15.577 1.00 51.09 90 TYR A CA 1
ATOM 737 C C . TYR A 1 90 ? 6.381 -4.443 16.510 1.00 51.09 90 TYR A C 1
ATOM 739 O O . TYR A 1 90 ? 5.635 -3.533 16.155 1.00 51.09 90 TYR A O 1
ATOM 747 N N . LYS A 1 91 ? 6.889 -4.517 17.745 1.00 44.44 91 LYS A N 1
ATOM 748 C CA . LYS A 1 91 ? 7.042 -3.374 18.643 1.00 44.44 91 LYS A CA 1
ATOM 749 C C . LYS A 1 91 ? 8.231 -2.564 18.141 1.00 44.44 91 LYS A C 1
ATOM 751 O O . LYS A 1 91 ? 9.336 -3.071 18.241 1.00 44.44 91 LYS A O 1
ATOM 756 N N . GLU A 1 92 ? 8.003 -1.351 17.657 1.00 45.38 92 GLU A N 1
ATOM 757 C CA . GLU A 1 92 ? 8.916 -0.213 17.845 1.00 45.38 92 GLU A CA 1
ATOM 758 C C . GLU A 1 92 ? 8.275 1.061 17.281 1.00 45.38 92 GLU A C 1
ATOM 760 O O . GLU A 1 92 ? 8.352 1.317 16.084 1.00 45.38 92 GLU A O 1
ATOM 765 N N . PHE A 1 93 ? 7.626 1.828 18.162 1.00 44.44 93 PHE A N 1
ATOM 766 C CA . PHE A 1 93 ? 7.648 3.294 18.212 1.00 44.44 93 PHE A CA 1
ATOM 767 C C . PHE A 1 93 ? 7.418 3.720 19.663 1.00 44.44 93 PHE A C 1
ATOM 769 O O . PHE A 1 93 ? 6.502 3.145 20.298 1.00 44.44 93 PHE A O 1
#

Secondary structure (DSSP, 8-state):
-PPPHHHHHHHHHHHHHHHTHHHHB-TTSBB-HHHHHHHHHHHHHHHHH-GGGHHHHHHHHHS-BHHHHHHHHTTTS-HHHHHHHHH------

Solvent-accessible surface area (backbone atoms only — not comparable to full-atom values): 5304 Å² total; per-residue (Å²): 134,86,75,54,72,67,56,53,52,46,45,52,53,48,49,56,49,37,42,43,33,82,79,23,27,42,98,85,39,32,52,36,77,66,26,45,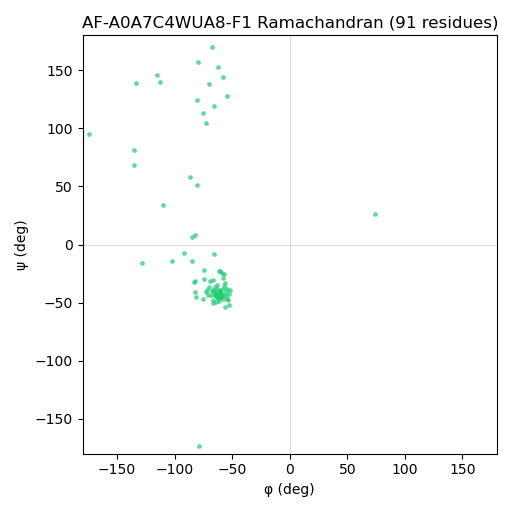56,55,48,51,55,47,47,51,52,46,44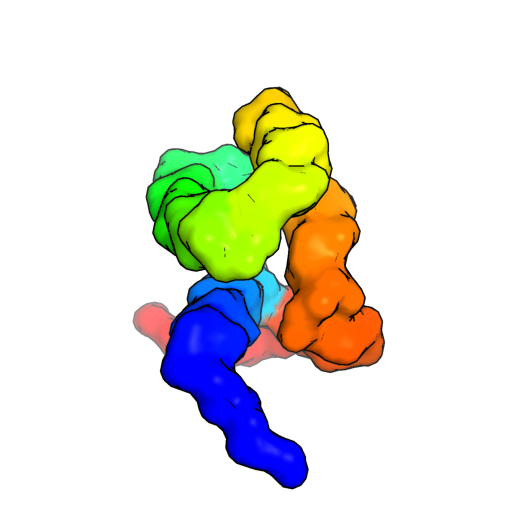,69,81,38,56,88,49,49,63,61,53,52,50,25,74,77,49,44,29,54,71,47,48,47,66,57,42,52,76,75,38,58,61,69,58,53,54,50,31,60,67,42,84,72,85,85,132

pLDDT: mean 90.75, std 13.0, range [44.44, 98.19]